Protein AF-A0A2S9GS50-F1 (afdb_monomer_lite)

Foldseek 3Di:
DVVVVCLLPDPQRADDDDPVCLPDPCSVVSVVVRVVVLVVSVQEPDVSGDYDDDPCCPPPVNDDDD

Sequence (66 aa):
HRLAADLAEADRPVLYSRIGTCTQEFGTLATWLVFVLNVALGSIDRPGGALFPKAPVWSPMFMKPP

Structure (mmCIF, N/CA/C/O backbone):
data_AF-A0A2S9GS50-F1
#
_entry.id   AF-A0A2S9GS50-F1
#
loop_
_atom_site.group_PDB
_atom_site.id
_atom_site.type_symbol
_atom_site.label_atom_id
_atom_site.label_alt_id
_atom_site.label_comp_id
_atom_site.label_asym_id
_atom_site.label_entity_id
_atom_site.label_seq_id
_atom_site.pdbx_PDB_ins_code
_atom_site.Cartn_x
_atom_si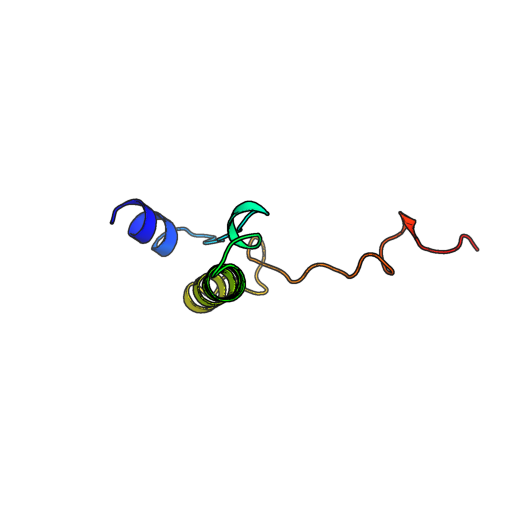te.Cartn_y
_atom_site.Cartn_z
_atom_site.occupancy
_atom_site.B_iso_or_equiv
_atom_site.auth_seq_id
_atom_site.auth_comp_id
_atom_site.auth_asym_id
_atom_site.auth_atom_id
_atom_site.pdbx_PDB_model_num
ATOM 1 N N . HIS A 1 1 ? -17.534 6.195 6.948 1.00 81.81 1 HIS A N 1
ATOM 2 C CA . HIS A 1 1 ? -17.209 5.279 8.061 1.00 81.81 1 HIS A CA 1
ATOM 3 C C . HIS A 1 1 ? -17.173 3.815 7.625 1.00 81.81 1 HIS A C 1
ATOM 5 O O . HIS A 1 1 ? -16.180 3.174 7.914 1.00 81.81 1 HIS A O 1
ATOM 11 N N . ARG A 1 2 ? -18.171 3.303 6.877 1.00 95.56 2 ARG A N 1
ATOM 12 C CA . ARG A 1 2 ? -18.221 1.892 6.434 1.00 95.56 2 ARG A CA 1
ATOM 13 C C . ARG A 1 2 ? -16.903 1.365 5.845 1.00 95.56 2 ARG A C 1
ATOM 15 O O . ARG A 1 2 ? -16.335 0.459 6.416 1.00 95.56 2 ARG A O 1
ATOM 22 N N . LEU A 1 3 ? -16.353 2.009 4.811 1.00 95.81 3 LEU A N 1
ATOM 23 C CA . LEU A 1 3 ? -15.099 1.560 4.185 1.00 95.81 3 LEU A CA 1
ATOM 24 C C . LEU A 1 3 ? -13.920 1.439 5.169 1.00 95.81 3 LEU A C 1
ATOM 26 O O . LEU A 1 3 ? -13.097 0.546 5.036 1.00 95.81 3 LEU A O 1
ATOM 30 N N . ALA A 1 4 ? -13.831 2.347 6.145 1.00 95.94 4 ALA A N 1
ATOM 31 C CA . ALA A 1 4 ? -12.770 2.307 7.145 1.00 95.94 4 ALA A CA 1
ATOM 32 C C . ALA A 1 4 ? -12.962 1.141 8.126 1.00 95.94 4 ALA A C 1
ATOM 34 O O . ALA A 1 4 ? -11.983 0.499 8.482 1.00 95.94 4 ALA A O 1
ATOM 35 N N . ALA A 1 5 ? -14.208 0.857 8.523 1.00 96.94 5 ALA A N 1
ATOM 36 C CA . ALA A 1 5 ? -14.540 -0.297 9.356 1.00 96.94 5 ALA A CA 1
ATOM 37 C C . ALA A 1 5 ? -14.299 -1.612 8.599 1.00 96.94 5 ALA A C 1
ATOM 39 O O . ALA A 1 5 ? -13.562 -2.459 9.086 1.00 96.94 5 ALA A O 1
ATOM 40 N N . ASP A 1 6 ? -14.802 -1.725 7.367 1.00 97.44 6 ASP A N 1
ATOM 41 C CA . ASP A 1 6 ? -14.619 -2.909 6.522 1.00 97.44 6 ASP A CA 1
ATOM 42 C C . ASP A 1 6 ? -13.126 -3.200 6.279 1.00 97.44 6 ASP A C 1
ATOM 44 O O . ASP A 1 6 ? -12.702 -4.352 6.303 1.00 97.44 6 ASP A O 1
ATOM 48 N N . LEU A 1 7 ? -12.305 -2.160 6.073 1.00 96.62 7 LEU A N 1
ATOM 49 C CA . LEU A 1 7 ? -10.855 -2.313 5.938 1.00 96.62 7 LEU A CA 1
ATOM 50 C C . LEU A 1 7 ? -10.192 -2.723 7.259 1.00 96.62 7 LEU A C 1
ATOM 52 O O . LEU A 1 7 ? -9.258 -3.516 7.231 1.00 96.62 7 LEU A O 1
ATOM 56 N N . ALA A 1 8 ? -10.638 -2.189 8.396 1.00 96.31 8 ALA A N 1
ATOM 57 C CA . ALA A 1 8 ? -10.084 -2.533 9.704 1.00 96.31 8 ALA A CA 1
ATOM 58 C C . ALA A 1 8 ? -10.438 -3.964 10.146 1.00 96.31 8 ALA A C 1
ATOM 60 O O . ALA A 1 8 ? -9.657 -4.587 10.860 1.00 96.31 8 ALA A O 1
ATOM 61 N N . GLU A 1 9 ? -11.592 -4.479 9.718 1.00 96.50 9 GLU A N 1
ATOM 62 C CA . GLU A 1 9 ? -12.087 -5.824 10.041 1.00 96.50 9 GLU A CA 1
ATOM 63 C C . GLU A 1 9 ? -11.664 -6.892 9.016 1.00 96.50 9 GLU A C 1
ATOM 65 O O . GLU A 1 9 ? -11.875 -8.084 9.241 1.00 96.50 9 GLU A O 1
ATOM 70 N N . ALA A 1 10 ? -11.066 -6.498 7.888 1.00 96.94 10 ALA A N 1
ATOM 71 C CA . ALA A 1 10 ? -10.627 -7.435 6.861 1.00 96.94 10 ALA A CA 1
ATOM 72 C C . ALA A 1 10 ? -9.518 -8.371 7.374 1.00 96.94 10 ALA A C 1
ATOM 74 O O . ALA A 1 10 ? -8.563 -7.936 8.010 1.00 96.94 10 ALA A O 1
ATOM 75 N N . ASP A 1 11 ? -9.586 -9.650 6.990 1.00 95.94 11 ASP A N 1
ATOM 76 C CA . ASP A 1 11 ? -8.575 -10.666 7.335 1.00 95.94 11 ASP A CA 1
ATOM 77 C C . ASP A 1 11 ? -7.173 -10.321 6.787 1.00 95.94 11 ASP A C 1
ATOM 79 O O . ASP A 1 11 ? -6.144 -10.636 7.383 1.00 95.94 11 ASP A O 1
ATOM 83 N N . ARG A 1 12 ? -7.119 -9.630 5.638 1.00 96.00 12 ARG A N 1
ATOM 84 C CA . ARG A 1 12 ? -5.875 -9.226 4.957 1.00 96.00 12 ARG A CA 1
ATOM 85 C C . ARG A 1 12 ? -5.963 -7.763 4.512 1.00 96.00 12 ARG A C 1
ATOM 87 O O . ARG A 1 12 ? -6.208 -7.488 3.335 1.00 96.00 12 ARG A O 1
ATOM 94 N N . PRO A 1 13 ? -5.818 -6.810 5.445 1.00 96.81 13 PRO A N 1
ATOM 95 C CA . PRO A 1 13 ? -6.127 -5.412 5.189 1.00 96.81 13 PRO A CA 1
ATOM 96 C C . PRO A 1 13 ? -4.962 -4.715 4.479 1.00 96.81 13 PRO A C 1
ATOM 98 O O . PRO A 1 13 ? -3.931 -4.434 5.083 1.00 96.81 13 PRO A O 1
ATOM 101 N N . VAL A 1 14 ? -5.099 -4.424 3.184 1.00 96.94 14 VAL A N 1
ATOM 102 C CA . VAL A 1 14 ? -4.044 -3.764 2.397 1.00 96.94 14 VAL A CA 1
ATOM 103 C C . VAL A 1 14 ? -4.573 -2.505 1.733 1.00 96.94 14 VAL A C 1
ATOM 105 O O . VAL A 1 14 ? -5.605 -2.526 1.064 1.00 96.94 14 VAL A O 1
ATOM 108 N N . LEU A 1 15 ? -3.820 -1.415 1.869 1.00 95.75 15 LEU A N 1
ATOM 109 C CA . LEU A 1 15 ? -4.068 -0.166 1.165 1.00 95.75 15 LEU A CA 1
ATOM 110 C C . LEU A 1 15 ? -2.972 0.095 0.130 1.00 95.75 15 LEU A C 1
ATOM 112 O O . LEU A 1 15 ? -1.783 0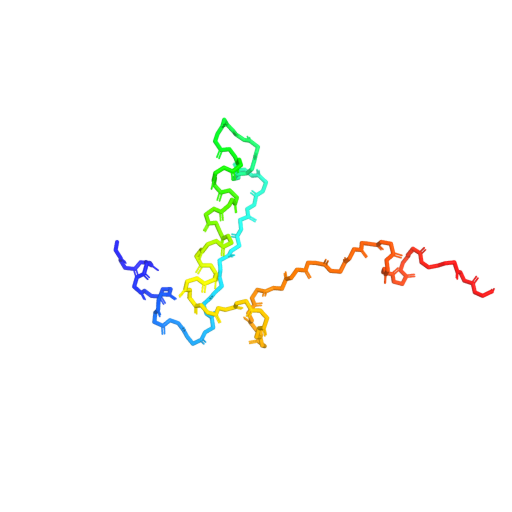.075 0.442 1.00 95.75 15 LEU A O 1
ATOM 116 N N . TYR A 1 16 ? -3.381 0.401 -1.096 1.00 93.88 16 TYR A N 1
ATOM 117 C CA . TYR A 1 16 ? -2.486 0.752 -2.194 1.00 93.88 16 TYR A CA 1
ATOM 118 C C . TYR A 1 16 ? -2.961 2.039 -2.873 1.00 93.88 16 TYR A C 1
ATOM 120 O O . TYR A 1 16 ? -4.152 2.204 -3.140 1.00 93.88 16 TYR A O 1
ATOM 128 N N . SER A 1 17 ? -2.032 2.951 -3.158 1.00 93.44 17 SER A N 1
ATOM 129 C CA . SER A 1 17 ? -2.297 4.209 -3.862 1.00 93.44 17 SER A CA 1
ATOM 130 C C . SER A 1 17 ? -1.836 4.171 -5.317 1.00 93.44 17 SER A C 1
ATOM 132 O O . SER A 1 17 ? -1.106 3.281 -5.750 1.00 93.44 17 SER A O 1
ATOM 134 N N . ARG A 1 18 ? -2.287 5.149 -6.108 1.00 93.25 18 ARG A N 1
ATOM 135 C CA . ARG A 1 18 ? -1.963 5.275 -7.539 1.00 93.25 18 ARG A CA 1
ATOM 136 C C . ARG A 1 18 ? -1.280 6.607 -7.817 1.00 93.25 18 ARG A C 1
ATOM 138 O O . ARG A 1 18 ? -1.191 7.458 -6.940 1.00 93.25 18 ARG A O 1
ATOM 145 N N . ILE A 1 19 ? -0.842 6.799 -9.063 1.00 95.62 19 ILE A N 1
ATOM 146 C CA . ILE A 1 19 ? -0.079 7.984 -9.472 1.00 95.62 19 ILE A CA 1
ATOM 147 C C . ILE A 1 19 ? -0.780 9.305 -9.120 1.00 95.62 19 ILE A C 1
ATOM 149 O O . ILE A 1 19 ? -0.139 10.211 -8.609 1.00 95.62 19 ILE A O 1
ATOM 153 N N . GLY A 1 20 ? -2.112 9.374 -9.236 1.00 94.81 20 GLY A N 1
ATOM 154 C CA . GLY A 1 20 ? -2.875 10.567 -8.849 1.00 94.81 20 GLY A CA 1
ATOM 155 C C . GLY A 1 20 ? -2.770 10.938 -7.363 1.00 94.81 20 GLY A C 1
ATOM 156 O O . GLY A 1 20 ? -2.957 12.096 -7.010 1.00 94.81 20 GLY A O 1
ATOM 157 N N . THR A 1 21 ? -2.435 9.990 -6.482 1.00 94.31 21 THR A N 1
ATOM 158 C CA . THR A 1 21 ? -2.221 10.254 -5.053 1.00 94.31 21 THR A CA 1
ATOM 159 C C . THR A 1 21 ? -0.872 10.926 -4.791 1.00 94.31 21 THR A C 1
ATOM 161 O O . THR A 1 21 ? -0.773 11.705 -3.845 1.00 94.31 21 THR A O 1
ATOM 164 N N . CYS A 1 22 ? 0.151 10.652 -5.610 1.00 93.88 22 CYS A N 1
ATOM 165 C CA . CYS A 1 22 ? 1.503 11.184 -5.423 1.00 93.88 22 CYS A CA 1
ATOM 166 C C . CYS A 1 22 ? 1.836 12.389 -6.319 1.00 93.88 22 CYS A C 1
ATOM 168 O O . CYS A 1 22 ? 2.705 13.175 -5.955 1.00 93.88 22 CYS A O 1
ATOM 170 N N . THR A 1 23 ? 1.143 12.587 -7.445 1.00 96.12 23 THR A N 1
ATOM 171 C CA . THR A 1 23 ? 1.376 13.710 -8.376 1.00 96.12 23 THR A CA 1
ATOM 172 C C . THR A 1 23 ? 0.454 14.897 -8.093 1.00 96.12 23 THR A C 1
ATOM 174 O O . THR A 1 23 ? -0.323 15.314 -8.952 1.00 96.12 23 THR A O 1
ATOM 177 N N . GLN A 1 24 ? 0.494 15.406 -6.865 1.00 95.88 24 GLN A N 1
ATOM 178 C CA . GLN A 1 24 ? -0.320 16.534 -6.402 1.00 95.88 24 GLN A CA 1
ATOM 179 C C . GLN A 1 24 ? 0.398 17.279 -5.261 1.00 95.88 24 GLN A C 1
ATOM 181 O O . GLN A 1 24 ? 1.378 16.764 -4.724 1.00 95.88 24 GLN A O 1
ATOM 186 N N . GLU A 1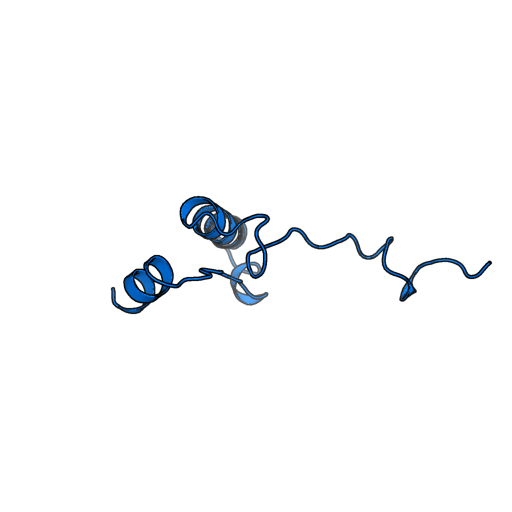 25 ? -0.074 18.477 -4.904 1.00 98.00 25 GLU A N 1
ATOM 187 C CA . GLU A 1 25 ? 0.540 19.403 -3.928 1.00 98.00 25 GLU A CA 1
ATOM 188 C C . GLU A 1 25 ? 1.000 18.742 -2.609 1.00 98.00 25 GLU A C 1
ATOM 190 O O . GLU A 1 25 ? 2.123 18.938 -2.153 1.00 98.00 25 GLU A O 1
ATOM 195 N N . PHE A 1 26 ? 0.167 17.881 -2.034 1.00 97.25 26 PHE A N 1
ATOM 196 C CA . PHE A 1 26 ? 0.386 17.111 -0.809 1.00 97.25 26 PHE A CA 1
ATOM 197 C C . PHE A 1 26 ? 0.729 15.635 -1.076 1.00 97.25 26 PHE A C 1
ATOM 199 O O . PHE A 1 26 ? 0.488 14.768 -0.229 1.00 97.25 26 PHE A O 1
ATOM 206 N N . GLY A 1 27 ? 1.266 15.318 -2.257 1.00 97.06 27 GLY A N 1
ATOM 207 C CA . GLY A 1 27 ? 1.490 13.945 -2.716 1.00 97.06 27 GLY A CA 1
ATOM 208 C C . GLY A 1 27 ? 2.394 13.122 -1.798 1.00 97.06 27 GLY A C 1
ATOM 209 O O . GLY A 1 27 ? 2.143 11.935 -1.573 1.00 97.06 27 GLY A O 1
ATOM 210 N N . THR A 1 28 ? 3.394 13.765 -1.193 1.00 96.62 28 THR A N 1
ATOM 211 C CA . THR A 1 28 ? 4.280 13.149 -0.194 1.00 96.62 28 THR A CA 1
ATOM 212 C C . THR A 1 28 ? 3.506 12.703 1.042 1.00 96.62 28 THR A C 1
ATOM 214 O O . THR A 1 28 ? 3.629 11.552 1.455 1.00 96.62 28 THR A O 1
ATOM 217 N N . LEU A 1 29 ? 2.666 13.577 1.606 1.00 97.88 29 LEU A N 1
ATOM 218 C CA . LEU A 1 29 ? 1.873 13.266 2.797 1.00 97.88 29 LEU A CA 1
ATOM 219 C C . LEU A 1 29 ? 0.850 12.162 2.508 1.00 97.88 29 LEU A C 1
ATOM 221 O O . LEU A 1 29 ? 0.706 11.226 3.292 1.00 97.88 29 LEU A O 1
ATOM 225 N N . ALA A 1 30 ? 0.178 12.243 1.359 1.00 97.06 30 ALA A N 1
ATOM 226 C CA . ALA A 1 30 ? -0.795 11.240 0.945 1.00 97.06 30 ALA A CA 1
ATOM 227 C C . ALA A 1 30 ? -0.143 9.862 0.729 1.00 97.06 30 ALA A C 1
ATOM 229 O O . ALA A 1 30 ? -0.686 8.843 1.152 1.00 97.06 30 ALA A O 1
ATOM 230 N N . THR A 1 31 ? 1.048 9.824 0.125 1.00 95.81 31 THR A N 1
ATOM 231 C CA . THR A 1 31 ? 1.819 8.584 -0.059 1.00 95.81 31 THR A CA 1
ATOM 232 C C . THR A 1 31 ? 2.315 8.031 1.276 1.00 95.81 31 THR A C 1
ATOM 234 O O . THR A 1 31 ? 2.219 6.829 1.516 1.00 95.81 31 THR A O 1
ATOM 237 N N . TRP A 1 32 ? 2.788 8.896 2.174 1.00 95.94 32 TRP A N 1
ATOM 238 C CA . TRP A 1 32 ? 3.203 8.504 3.520 1.00 95.94 32 TRP A CA 1
ATOM 239 C C . TRP A 1 32 ? 2.054 7.877 4.319 1.00 95.94 32 TRP A C 1
ATOM 241 O O . TRP A 1 32 ? 2.232 6.813 4.913 1.00 95.94 32 TRP A O 1
ATOM 251 N N . LEU A 1 33 ? 0.858 8.473 4.269 1.00 97.62 33 LEU A N 1
ATOM 252 C CA . LEU A 1 33 ? -0.318 7.974 4.985 1.00 97.62 33 LEU A CA 1
ATOM 253 C C . LEU A 1 33 ? -0.686 6.536 4.585 1.00 97.62 33 LEU A C 1
ATOM 255 O O . LEU A 1 33 ? -1.106 5.751 5.431 1.00 97.62 33 LEU A O 1
ATOM 259 N N . VAL A 1 34 ? -0.484 6.153 3.323 1.00 96.38 34 VAL A N 1
ATOM 260 C CA . VAL A 1 34 ? -0.736 4.779 2.854 1.00 96.38 34 VAL A CA 1
ATOM 261 C C . VAL A 1 34 ? 0.159 3.774 3.576 1.00 96.38 34 VAL A C 1
ATOM 263 O O . VAL A 1 34 ? -0.313 2.717 3.997 1.00 96.38 34 VAL A O 1
ATOM 266 N N . PHE A 1 35 ? 1.439 4.100 3.767 1.00 95.88 35 PHE A N 1
ATOM 267 C CA . PHE A 1 35 ? 2.344 3.250 4.540 1.00 95.88 35 PHE A CA 1
ATOM 268 C C . PHE A 1 35 ? 1.945 3.206 6.014 1.00 95.88 35 PHE A C 1
ATOM 270 O O . PHE A 1 35 ? 1.889 2.120 6.587 1.00 95.88 35 PHE A O 1
ATOM 277 N N . VAL A 1 36 ? 1.597 4.353 6.605 1.00 97.62 36 VAL A N 1
ATOM 278 C CA . VAL A 1 3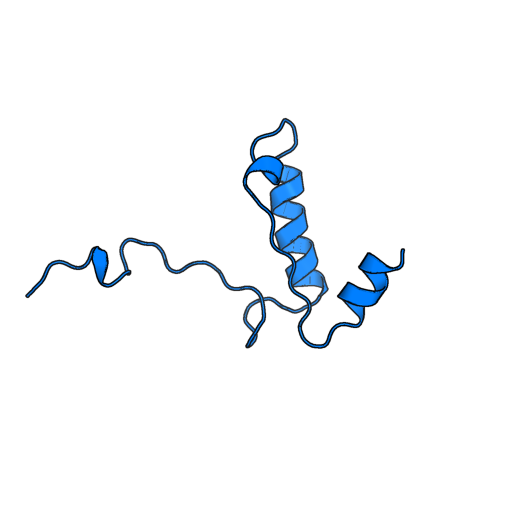6 ? 1.132 4.431 8.000 1.00 97.62 36 VAL A CA 1
ATOM 279 C C . VAL A 1 36 ? -0.086 3.543 8.230 1.00 97.62 36 VAL A C 1
ATOM 281 O O . VAL A 1 36 ? -0.124 2.821 9.220 1.00 97.62 36 VAL A O 1
ATOM 284 N N . LEU A 1 37 ? -1.053 3.544 7.312 1.00 97.31 37 LEU A N 1
ATOM 285 C CA . LEU A 1 37 ? -2.253 2.719 7.437 1.00 97.31 37 LEU A CA 1
ATOM 286 C C . LEU A 1 37 ? -1.935 1.224 7.341 1.00 97.31 37 LEU A C 1
ATOM 288 O O . LEU A 1 37 ? -2.405 0.464 8.180 1.00 97.31 37 LEU A O 1
ATOM 292 N N . ASN A 1 38 ? -1.090 0.792 6.399 1.00 97.44 38 ASN A N 1
ATOM 293 C CA . A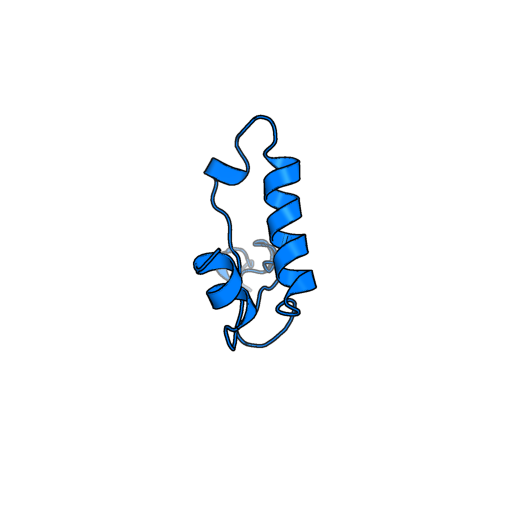SN A 1 38 ? -0.670 -0.616 6.340 1.00 97.44 38 ASN A CA 1
ATOM 294 C C . ASN A 1 38 ? 0.114 -1.047 7.595 1.00 97.44 38 ASN A C 1
ATOM 296 O O . ASN A 1 38 ? -0.053 -2.169 8.073 1.00 97.44 38 ASN A O 1
ATOM 300 N N . VAL A 1 39 ? 0.939 -0.160 8.164 1.00 96.94 39 VAL A N 1
ATOM 301 C CA . VAL A 1 39 ? 1.631 -0.412 9.441 1.00 96.94 39 VAL A CA 1
ATOM 302 C C . VAL A 1 39 ? 0.627 -0.522 10.590 1.00 96.94 39 VAL A C 1
ATOM 304 O O . VAL A 1 39 ? 0.689 -1.480 11.356 1.00 96.94 39 VAL A O 1
ATOM 307 N N . ALA A 1 40 ? -0.318 0.415 10.695 1.00 97.56 40 ALA A N 1
ATOM 308 C CA . ALA A 1 40 ? -1.329 0.441 11.752 1.00 97.56 40 ALA A CA 1
ATOM 309 C C . ALA A 1 40 ? -2.265 -0.778 11.703 1.00 97.56 40 ALA A C 1
ATOM 311 O O . ALA A 1 40 ? -2.655 -1.298 12.744 1.00 97.56 40 ALA A O 1
ATOM 312 N N . LEU A 1 41 ? -2.578 -1.261 10.499 1.00 97.12 41 LEU A N 1
ATOM 313 C CA . LEU A 1 41 ? -3.365 -2.475 10.264 1.00 97.12 41 LEU A CA 1
ATOM 314 C C . LEU A 1 41 ? -2.529 -3.761 10.412 1.00 97.12 41 LEU A C 1
ATOM 316 O O . LEU A 1 41 ? -3.056 -4.867 10.314 1.00 97.12 41 LEU A O 1
ATOM 320 N N . GLY A 1 42 ? -1.217 -3.640 10.641 1.00 96.38 42 GLY A N 1
ATOM 321 C CA . GLY A 1 42 ? -0.306 -4.768 10.807 1.00 96.38 42 GLY A CA 1
ATOM 322 C C . GLY A 1 42 ? -0.123 -5.609 9.544 1.00 96.38 42 GLY A C 1
ATOM 323 O O . GLY A 1 42 ? 0.261 -6.768 9.644 1.00 96.38 42 GLY A O 1
ATOM 324 N N . SER A 1 43 ? -0.399 -5.079 8.356 1.00 97.06 43 SER A N 1
ATOM 325 C CA . SER A 1 43 ? -0.344 -5.849 7.109 1.00 97.06 43 SER A CA 1
ATOM 326 C C . SER A 1 43 ? 1.007 -5.803 6.403 1.00 97.06 43 SER A C 1
ATOM 328 O O . SER A 1 43 ? 1.174 -6.449 5.372 1.00 97.06 43 SER A O 1
ATOM 330 N N . ILE A 1 44 ? 1.986 -5.075 6.939 1.00 96.75 44 ILE A N 1
ATOM 331 C CA . ILE A 1 44 ? 3.348 -5.059 6.394 1.00 96.75 44 ILE A CA 1
ATOM 332 C C . ILE A 1 44 ? 4.038 -6.403 6.645 1.00 96.75 44 ILE A C 1
ATOM 334 O O . ILE A 1 44 ? 4.002 -6.924 7.757 1.00 96.75 44 ILE A O 1
ATOM 338 N N . ASP A 1 45 ? 4.699 -6.921 5.609 1.00 94.75 45 ASP A N 1
ATOM 339 C CA . ASP A 1 45 ? 5.559 -8.112 5.664 1.00 94.75 45 ASP A CA 1
ATOM 340 C C . ASP A 1 45 ? 4.850 -9.382 6.161 1.00 94.75 45 ASP A C 1
ATOM 342 O O . ASP A 1 45 ? 5.393 -10.220 6.879 1.00 94.75 45 ASP A O 1
ATOM 346 N N . ARG A 1 46 ? 3.584 -9.533 5.761 1.00 92.69 46 ARG A N 1
ATOM 347 C CA . ARG A 1 46 ? 2.790 -10.741 5.999 1.00 92.69 46 ARG A CA 1
ATOM 348 C C . ARG A 1 46 ? 2.306 -11.324 4.678 1.00 92.69 46 ARG A C 1
ATOM 350 O O . ARG A 1 46 ? 2.099 -10.578 3.719 1.00 92.69 46 ARG A O 1
ATOM 357 N N . PRO A 1 47 ? 2.069 -12.645 4.597 1.00 93.75 47 PRO A N 1
ATOM 358 C CA . PRO A 1 47 ? 1.436 -13.234 3.427 1.00 93.75 47 PRO A CA 1
ATOM 359 C C . PRO A 1 47 ? 0.141 -12.488 3.080 1.00 93.75 47 PRO A C 1
ATOM 361 O O . PRO A 1 47 ? -0.729 -12.321 3.937 1.00 93.75 47 PRO A O 1
ATOM 364 N N . GLY A 1 48 ? -0.020 -12.087 1.815 1.00 92.94 48 GLY A N 1
ATOM 365 C CA . GLY A 1 48 ? -1.177 -11.315 1.327 1.00 92.94 48 GLY A CA 1
ATOM 366 C C . GLY A 1 48 ? -1.289 -9.894 1.889 1.00 92.94 48 GLY A C 1
ATOM 367 O O . GLY A 1 48 ? -2.320 -9.255 1.717 1.00 92.94 48 GLY A O 1
ATOM 368 N N . GLY A 1 49 ? -0.238 -9.432 2.561 1.00 95.69 49 GLY A N 1
ATOM 369 C CA . GLY A 1 49 ? -0.054 -8.078 3.046 1.00 95.69 49 GLY A CA 1
ATOM 370 C C . GLY A 1 49 ? 0.757 -7.204 2.085 1.00 95.69 49 GLY A C 1
ATOM 371 O O . GLY A 1 49 ? 1.099 -7.607 0.969 1.00 95.69 49 GLY A O 1
ATOM 372 N N . ALA A 1 50 ? 1.080 -5.992 2.530 1.00 95.88 50 ALA A N 1
ATOM 373 C CA . ALA A 1 50 ? 1.905 -5.054 1.781 1.00 95.88 50 ALA A CA 1
ATOM 374 C C . ALA A 1 50 ? 3.405 -5.379 1.929 1.00 95.88 50 ALA A C 1
ATOM 376 O O . ALA A 1 50 ? 3.905 -5.647 3.022 1.00 95.88 50 ALA A O 1
ATOM 377 N N . LEU A 1 51 ? 4.128 -5.320 0.808 1.00 93.81 51 LEU A N 1
ATOM 378 C CA . LEU A 1 51 ? 5.565 -5.577 0.710 1.00 93.81 51 LEU A CA 1
ATOM 379 C C . LEU A 1 51 ? 6.267 -4.403 0.033 1.00 93.81 51 LEU A C 1
ATOM 381 O O . LEU A 1 51 ? 5.693 -3.728 -0.825 1.00 93.81 51 LEU A O 1
ATOM 385 N N . PHE A 1 52 ? 7.541 -4.205 0.364 1.00 88.69 52 PHE A N 1
ATOM 386 C CA . PHE A 1 52 ? 8.387 -3.309 -0.413 1.00 88.69 52 PHE A CA 1
ATOM 387 C C . PHE A 1 52 ? 8.748 -3.961 -1.753 1.00 88.69 52 PHE A C 1
ATOM 389 O O . PHE A 1 52 ? 9.071 -5.153 -1.795 1.00 88.69 52 PHE A O 1
ATOM 396 N N . PRO A 1 53 ? 8.695 -3.206 -2.863 1.00 84.00 53 PRO A N 1
ATOM 397 C CA . PRO A 1 53 ? 8.996 -3.761 -4.168 1.00 84.00 53 PRO A CA 1
ATOM 398 C C . PRO A 1 53 ? 10.462 -4.190 -4.230 1.00 84.00 53 PRO A C 1
ATOM 400 O O . PRO A 1 53 ? 11.365 -3.444 -3.845 1.00 84.00 53 PRO A O 1
ATOM 403 N N . LYS A 1 54 ? 10.712 -5.382 -4.780 1.00 84.25 54 LYS A N 1
ATOM 404 C CA . LYS A 1 54 ? 12.064 -5.770 -5.186 1.00 84.25 54 LYS A CA 1
ATOM 405 C C . LYS A 1 54 ? 12.540 -4.768 -6.235 1.00 84.25 54 LYS A C 1
ATOM 407 O O . LYS A 1 54 ? 11.844 -4.543 -7.226 1.00 84.25 54 LYS A O 1
ATOM 412 N N . ALA A 1 55 ? 13.711 -4.167 -6.018 1.00 83.81 55 A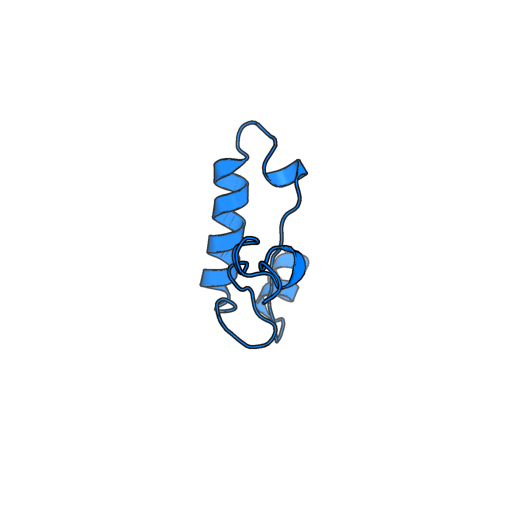LA A N 1
ATOM 413 C CA . ALA A 1 55 ? 14.224 -3.186 -6.963 1.00 83.81 55 ALA A CA 1
ATOM 414 C C . ALA A 1 55 ? 14.382 -3.828 -8.357 1.00 83.81 55 ALA A C 1
ATOM 416 O O . ALA A 1 55 ? 14.844 -4.970 -8.453 1.00 83.81 55 ALA A O 1
ATOM 417 N N . PRO A 1 56 ? 14.010 -3.116 -9.436 1.00 80.88 56 PRO A N 1
ATOM 418 C CA . PRO A 1 56 ? 13.916 -3.689 -10.777 1.00 80.88 56 PRO A CA 1
ATOM 419 C C . PRO A 1 56 ? 15.250 -4.237 -11.287 1.00 80.88 56 PRO A C 1
ATOM 421 O O . PRO A 1 56 ? 15.245 -5.210 -12.026 1.00 80.88 56 PRO A O 1
ATOM 424 N N . VAL A 1 57 ? 16.384 -3.701 -10.826 1.00 83.81 57 VAL A N 1
ATOM 425 C CA . VAL A 1 57 ? 17.730 -4.222 -11.136 1.00 83.81 57 VAL A CA 1
ATOM 426 C C . VAL A 1 57 ? 17.916 -5.703 -10.769 1.00 83.81 57 VAL A C 1
ATOM 428 O O . VAL A 1 57 ? 18.725 -6.391 -11.379 1.00 83.81 57 VAL A O 1
ATOM 431 N N . TRP A 1 58 ? 17.136 -6.217 -9.816 1.00 79.25 58 TRP A N 1
ATOM 432 C CA . TRP A 1 58 ? 17.152 -7.623 -9.402 1.00 79.25 58 TRP A CA 1
ATOM 433 C C . TRP A 1 58 ? 16.062 -8.465 -10.076 1.00 79.25 58 TRP A C 1
ATOM 435 O O . TRP A 1 58 ? 15.820 -9.605 -9.673 1.00 79.25 58 TRP A O 1
ATOM 445 N N . SER A 1 59 ? 15.347 -7.906 -11.053 1.00 81.44 59 SER A N 1
ATOM 446 C CA . SER A 1 59 ? 14.394 -8.661 -11.861 1.00 81.44 59 SER A CA 1
ATOM 447 C C . SER A 1 59 ? 15.148 -9.459 -12.933 1.00 81.44 59 SER A C 1
ATOM 449 O O . SER A 1 59 ? 16.055 -8.903 -13.557 1.00 81.44 59 SER A O 1
ATOM 451 N N . PRO A 1 60 ? 14.759 -10.720 -13.217 1.00 78.88 60 PRO A N 1
ATOM 452 C CA . PRO A 1 60 ? 15.392 -11.543 -14.254 1.00 78.88 60 PRO A CA 1
ATOM 453 C C . PRO A 1 60 ? 15.481 -10.851 -15.619 1.00 78.88 60 PRO A C 1
ATOM 455 O O . PRO A 1 60 ? 16.411 -11.091 -16.377 1.00 78.88 60 PRO A O 1
ATOM 458 N N . MET A 1 61 ? 14.539 -9.949 -15.905 1.00 80.12 61 MET A N 1
ATOM 459 C CA . MET A 1 61 ? 14.473 -9.181 -17.149 1.00 80.12 61 MET A CA 1
ATOM 460 C C . MET A 1 61 ? 15.671 -8.235 -17.359 1.00 80.12 61 MET A C 1
ATOM 462 O O . MET A 1 61 ? 15.988 -7.912 -18.499 1.00 80.12 61 MET A O 1
ATOM 466 N N . PHE A 1 62 ? 16.340 -7.802 -16.285 1.00 77.31 62 PHE A N 1
ATOM 467 C CA . PHE A 1 62 ? 17.512 -6.915 -16.335 1.00 77.31 62 PHE A CA 1
ATOM 468 C C . PHE A 1 62 ? 18.820 -7.628 -15.958 1.00 77.31 62 PHE A C 1
ATOM 470 O O . PHE A 1 62 ? 19.873 -6.993 -15.894 1.00 77.31 62 PHE A O 1
ATOM 477 N N . MET A 1 63 ? 18.776 -8.940 -15.702 1.00 75.25 63 MET A N 1
ATOM 478 C CA . MET A 1 63 ? 19.964 -9.725 -15.387 1.00 75.25 63 MET A CA 1
ATOM 479 C C . MET A 1 63 ? 20.742 -10.010 -16.677 1.00 75.25 63 MET A C 1
ATOM 481 O O . MET A 1 63 ? 20.160 -10.435 -17.675 1.00 75.25 63 MET A O 1
ATOM 485 N N . LYS A 1 64 ? 22.059 -9.767 -16.679 1.00 68.69 64 LYS A N 1
ATOM 486 C CA . LYS A 1 64 ? 22.909 -10.128 -17.821 1.00 68.69 64 LYS A CA 1
ATOM 487 C C . LYS A 1 64 ? 22.866 -11.659 -17.987 1.00 68.69 64 LYS A C 1
ATOM 489 O O . LYS A 1 64 ? 23.124 -12.346 -16.996 1.00 68.69 64 LYS A O 1
ATOM 494 N N . PRO A 1 65 ? 22.531 -12.195 -19.177 1.00 67.06 65 PRO A N 1
ATOM 495 C CA . PRO A 1 65 ? 22.635 -13.630 -19.416 1.00 67.06 65 PRO A CA 1
ATOM 496 C C . PRO A 1 65 ? 24.088 -14.098 -19.206 1.00 67.06 65 PRO A C 1
ATOM 498 O O . PRO A 1 65 ? 24.996 -13.276 -19.373 1.00 67.06 65 PRO A O 1
ATOM 501 N N . PRO A 1 66 ? 24.299 -15.361 -18.785 1.00 69.25 66 PRO A N 1
ATOM 502 C CA . PRO A 1 66 ? 25.631 -15.899 -18.507 1.00 69.25 66 PRO A CA 1
ATOM 503 C C . PRO A 1 66 ? 26.591 -15.755 -19.693 1.00 69.25 66 PRO A C 1
ATOM 505 O O . PRO A 1 66 ? 26.122 -15.824 -20.853 1.00 69.25 66 PRO A O 1
#

Radius of gyration: 15.48 Å; chains: 1; bounding box: 44×35×31 Å

pLDDT: mean 91.88, std 7.93, range [67.06, 98.0]

Secondary structure (DSSP, 8-state):
-HHHHHHHH-SS------HHHHSSTTHHHHHHHHHHHHHHTT-BTSTTSB-PPPPGGGSGGGSPP-